Protein AF-A0A1F2T3H6-F1 (afdb_monomer)

Radius of gyration: 23.03 Å; Cα contacts (8 Å, |Δi|>4): 252; chains: 1; bounding box: 72×45×69 Å

pLDDT: mean 85.14, std 18.25, range [36.88, 98.44]

Sequence (163 aa):
MAVCRLPALFQTLWRTFFAASTRQPDPVPLPVTETERISRYVLDKGHFTLGRVKFRAFLPPNNNTPDGVALSVGRTEDLTEIAVWEWGDENVAASTGRIILARGDFTLADLRDVSDDGTTLTVVPDEPPPRHADVIGWPPVDQKGARTSLAQQLAAKAQVVVR

Secondary structure (DSSP, 8-state):
-----------------------PPPPPPPPPPTT-EEEEEE--GGGEETTEE-GGGTPPP----TT-S-EEEEE-TTS-HHHHHHHHIIIIIHHHT----EEEEEEHHHHHT-EETTEE-EEEE-PSSTTEEEEE-PPPTT-HHHHHHHHHHHHHHPEEEE-

Nearest PDB structures (foldseek):
  5lht-assembly1_A  TM=3.291E-01  e=5.017E+00  Mycobacterium tuberculosis H37Rv
  6f8e-assembly1_A  TM=2.268E-01  e=4.710E+00  Toxoplasma gondii ME49

Mean predicted aligned error: 9.74 Å

Foldseek 3Di:
DDDDDDDDDDDDDDDDPPPPPVPPPDPDPDDADQAFKKKQFDQDPVQADPWFGHLVSVQFDQDPDVVDGWRKIFRDRPDDPVRVLVCCCVQPCVVVVTHTFKMWIAGQNLQQVQDDPNQGWGWADDDDVPRMIITDRADHSVPVVSSSSRSRSSRVRTGMDGD

Structure (mmCIF, N/CA/C/O backbone):
data_AF-A0A1F2T3H6-F1
#
_entry.id   AF-A0A1F2T3H6-F1
#
loop_
_atom_site.group_PDB
_atom_site.id
_atom_site.type_symbol
_atom_site.label_atom_id
_atom_site.label_alt_id
_atom_site.label_comp_id
_atom_site.label_asym_id
_atom_site.label_entity_id
_atom_site.label_seq_id
_atom_site.pdbx_PDB_ins_code
_atom_site.Cartn_x
_atom_site.Cartn_y
_atom_site.Cartn_z
_atom_site.occupancy
_atom_site.B_iso_or_equiv
_atom_site.auth_seq_id
_atom_site.auth_comp_id
_atom_site.auth_asym_id
_atom_site.auth_atom_id
_atom_site.pdbx_PDB_model_num
ATOM 1 N N . MET A 1 1 ? 60.096 -8.140 48.517 1.00 44.56 1 MET A N 1
ATOM 2 C CA . MET A 1 1 ? 58.680 -8.565 48.519 1.00 44.56 1 MET A CA 1
ATOM 3 C C . MET A 1 1 ? 57.981 -7.891 47.349 1.00 44.56 1 MET A C 1
ATOM 5 O O . MET A 1 1 ? 57.729 -6.700 47.426 1.00 44.56 1 MET A O 1
ATOM 9 N N . ALA A 1 2 ? 57.748 -8.610 46.251 1.00 42.41 2 ALA A N 1
ATOM 10 C CA . ALA A 1 2 ? 56.899 -8.164 45.145 1.00 42.41 2 ALA A CA 1
ATOM 11 C C . ALA A 1 2 ? 56.440 -9.404 44.367 1.00 42.41 2 ALA A C 1
ATOM 13 O O . ALA A 1 2 ? 57.221 -10.323 44.131 1.00 42.41 2 ALA A O 1
ATOM 14 N N . VAL A 1 3 ? 55.141 -9.451 44.098 1.00 41.91 3 VAL A N 1
ATOM 15 C CA . VAL A 1 3 ? 54.343 -10.653 43.853 1.00 41.91 3 VAL A CA 1
ATOM 16 C C . VAL A 1 3 ? 54.341 -11.033 42.372 1.00 41.91 3 VAL A C 1
ATOM 18 O O . VAL A 1 3 ? 54.061 -10.209 41.505 1.00 41.91 3 VAL A O 1
ATOM 21 N N . CYS A 1 4 ? 54.623 -12.309 42.116 1.00 36.88 4 CYS A N 1
ATOM 22 C CA . CYS A 1 4 ? 54.495 -13.000 40.838 1.00 36.88 4 CYS A CA 1
ATOM 23 C C . CYS A 1 4 ? 53.001 -13.247 40.533 1.00 36.88 4 CYS A C 1
ATOM 25 O O . CYS A 1 4 ? 52.288 -13.762 41.394 1.00 36.88 4 CYS A O 1
ATOM 27 N N . ARG A 1 5 ? 52.508 -12.894 39.337 1.00 45.06 5 ARG A N 1
ATOM 28 C CA . ARG A 1 5 ? 51.149 -13.240 38.873 1.00 45.06 5 ARG A CA 1
ATOM 29 C C . ARG A 1 5 ? 51.234 -14.334 37.804 1.00 45.06 5 ARG A C 1
ATOM 31 O O . ARG A 1 5 ? 51.732 -14.084 36.713 1.00 45.06 5 ARG A O 1
ATOM 38 N N . LEU A 1 6 ? 50.735 -15.523 38.137 1.00 46.09 6 LEU A N 1
ATOM 39 C CA . LEU A 1 6 ? 50.415 -16.616 37.208 1.00 46.09 6 LEU A CA 1
ATOM 40 C C . LEU A 1 6 ? 48.924 -16.542 36.799 1.00 46.09 6 LEU A C 1
ATOM 42 O O . LEU A 1 6 ? 48.134 -15.930 37.523 1.00 46.09 6 LEU A O 1
ATOM 46 N N . PRO A 1 7 ? 48.531 -17.125 35.649 1.00 45.50 7 PRO A N 1
ATOM 47 C CA . PRO A 1 7 ? 47.222 -16.925 35.031 1.00 45.50 7 PRO A CA 1
ATOM 48 C C . PRO A 1 7 ? 46.171 -17.908 35.567 1.00 45.50 7 PRO A C 1
ATOM 50 O O . PRO A 1 7 ? 46.471 -19.072 35.825 1.00 45.50 7 PRO A O 1
ATOM 53 N N . ALA A 1 8 ? 44.920 -17.458 35.682 1.00 46.59 8 ALA A N 1
ATOM 54 C CA . ALA A 1 8 ? 43.788 -18.313 36.025 1.00 46.59 8 ALA A CA 1
ATOM 55 C C . ALA A 1 8 ? 42.996 -18.683 34.761 1.00 46.59 8 ALA A C 1
ATOM 57 O O . ALA A 1 8 ? 42.245 -17.879 34.213 1.00 46.59 8 ALA A O 1
ATOM 58 N N . LEU A 1 9 ? 43.185 -19.928 34.323 1.00 50.59 9 LEU A N 1
ATOM 59 C CA . LEU A 1 9 ? 42.204 -20.709 33.576 1.00 50.59 9 LEU A CA 1
ATOM 60 C C . LEU A 1 9 ? 40.977 -20.929 34.469 1.00 50.59 9 LEU A C 1
ATOM 62 O O . LEU A 1 9 ? 41.124 -21.440 35.576 1.00 50.59 9 LEU A O 1
ATOM 66 N N . PHE A 1 10 ? 39.780 -20.622 33.974 1.00 46.12 10 PHE A N 1
ATOM 67 C CA . PHE A 1 10 ? 38.547 -21.186 34.521 1.00 46.12 10 PHE A CA 1
ATOM 68 C C . PHE A 1 10 ? 37.626 -21.614 33.380 1.00 46.12 10 PHE A C 1
ATOM 70 O O . PHE A 1 10 ? 36.992 -20.806 32.708 1.00 46.12 10 PHE A O 1
ATOM 77 N N . GLN A 1 11 ? 37.603 -22.927 33.162 1.00 44.62 11 GLN A N 1
ATOM 78 C CA . GLN A 1 11 ? 36.533 -23.633 32.481 1.00 44.62 11 GLN A CA 1
ATOM 79 C C . GLN A 1 11 ? 35.417 -23.869 33.500 1.00 44.62 11 GLN A C 1
ATOM 81 O O . GLN A 1 11 ? 35.664 -24.514 34.518 1.00 44.62 11 GLN A O 1
ATOM 86 N N . THR A 1 12 ? 34.190 -23.440 33.197 1.00 49.44 12 THR A N 1
ATOM 87 C CA . THR A 1 12 ? 33.000 -23.984 33.863 1.00 49.44 12 THR A CA 1
ATOM 88 C C . THR A 1 12 ? 31.874 -24.186 32.853 1.00 49.44 12 THR A C 1
ATOM 90 O O . THR A 1 12 ? 31.114 -23.284 32.520 1.00 49.44 12 THR A O 1
ATOM 93 N N . LEU A 1 13 ? 31.845 -25.418 32.348 1.00 49.84 13 LEU A N 1
ATOM 94 C CA . LEU A 1 13 ? 30.694 -26.248 31.982 1.00 49.84 13 LEU A CA 1
ATOM 95 C C . LEU A 1 13 ? 29.301 -25.623 32.206 1.00 49.84 13 LEU A C 1
ATOM 97 O O . LEU A 1 13 ? 28.796 -25.629 33.326 1.00 49.84 13 LEU A O 1
ATOM 101 N N . TRP A 1 14 ? 28.620 -25.240 31.123 1.00 45.50 14 TRP A N 1
ATOM 102 C CA . TRP A 1 14 ? 27.155 -25.256 31.080 1.00 45.50 14 TRP A CA 1
ATOM 103 C C . TRP A 1 14 ? 26.727 -26.478 30.280 1.00 45.50 14 TRP A C 1
ATOM 105 O O . TRP A 1 14 ? 26.927 -26.575 29.070 1.00 45.50 14 TRP A O 1
ATOM 115 N N . ARG A 1 15 ? 26.219 -27.463 31.019 1.00 45.72 15 ARG A N 1
ATOM 116 C CA . ARG A 1 15 ? 25.662 -28.696 30.484 1.00 45.72 15 ARG A CA 1
ATOM 117 C C . ARG A 1 15 ? 24.421 -28.375 29.658 1.00 45.72 15 ARG A C 1
ATOM 119 O O . ARG A 1 15 ? 23.482 -27.740 30.123 1.00 45.72 15 ARG A O 1
ATOM 126 N N . THR A 1 16 ? 24.469 -28.880 28.438 1.00 49.16 16 THR A N 1
ATOM 127 C CA . THR A 1 16 ? 23.383 -29.153 27.507 1.00 49.16 16 THR A CA 1
ATOM 128 C C . THR A 1 16 ? 22.067 -29.539 28.187 1.00 49.16 16 THR A C 1
ATOM 130 O O . THR A 1 16 ? 21.934 -3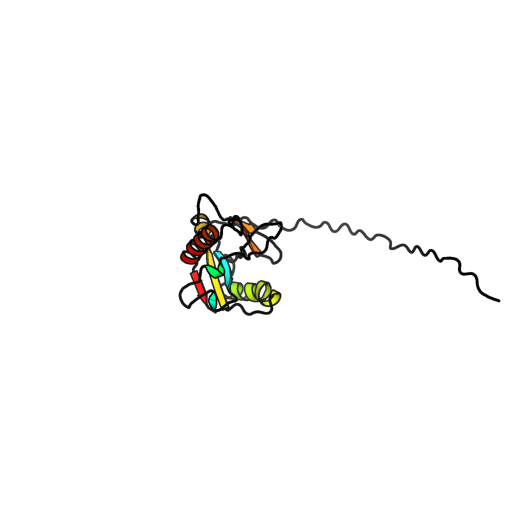0.645 28.709 1.00 49.16 16 THR A O 1
ATOM 133 N N . PHE A 1 17 ? 21.063 -28.680 28.047 1.00 48.06 17 PHE A N 1
ATOM 134 C CA . PHE A 1 17 ? 19.694 -29.121 27.805 1.00 48.06 17 PHE A CA 1
ATOM 135 C C . PHE A 1 17 ? 19.327 -28.693 26.384 1.00 48.06 17 PHE A C 1
ATOM 137 O O . PHE A 1 17 ? 18.671 -27.680 26.167 1.00 48.06 17 PHE A O 1
ATOM 144 N N . PHE A 1 18 ? 19.776 -29.469 25.394 1.00 53.25 18 PHE A N 1
ATOM 145 C CA . PHE A 1 18 ? 19.069 -29.519 24.119 1.00 53.25 18 PHE A CA 1
ATOM 146 C C . PHE A 1 18 ? 17.789 -30.312 24.379 1.00 53.25 18 PHE A C 1
ATOM 148 O O . PHE A 1 18 ? 17.731 -31.521 24.169 1.00 53.25 18 PHE A O 1
ATOM 155 N N . ALA A 1 19 ? 16.760 -29.634 24.887 1.00 46.62 19 ALA A N 1
ATOM 156 C CA . ALA A 1 19 ? 15.415 -30.075 24.584 1.00 46.62 19 ALA A CA 1
ATOM 157 C C . ALA A 1 19 ? 15.310 -29.976 23.061 1.00 46.62 19 ALA A C 1
ATOM 159 O O . ALA A 1 19 ? 15.344 -28.877 22.503 1.00 46.62 19 ALA A O 1
ATOM 160 N N . ALA A 1 20 ? 15.260 -31.122 22.384 1.00 50.25 20 ALA A N 1
ATOM 161 C CA . ALA A 1 20 ? 14.776 -31.193 21.020 1.00 50.25 20 ALA A CA 1
ATOM 162 C C . ALA A 1 20 ? 13.297 -30.789 21.063 1.00 50.25 20 ALA A C 1
ATOM 164 O O . ALA A 1 20 ? 12.404 -31.628 21.065 1.00 50.25 20 ALA A O 1
ATOM 165 N N . SER A 1 21 ? 13.042 -29.483 21.186 1.00 53.69 21 SER A N 1
ATOM 166 C CA . SER A 1 21 ? 11.785 -28.908 20.759 1.00 53.69 21 SER A CA 1
ATOM 167 C C . SER A 1 21 ? 11.728 -29.249 19.285 1.00 53.69 21 SER A C 1
ATOM 169 O O . SER A 1 21 ? 12.526 -28.735 18.495 1.00 53.69 21 SER A O 1
ATOM 171 N N . THR A 1 22 ? 10.876 -30.202 18.924 1.00 55.38 22 THR A N 1
ATOM 172 C CA . THR A 1 22 ? 10.435 -30.334 17.547 1.00 55.38 22 THR A CA 1
ATOM 173 C C . THR A 1 22 ? 9.817 -28.989 17.213 1.00 55.38 22 THR A C 1
ATOM 175 O O . THR A 1 22 ? 8.650 -28.759 17.525 1.00 55.38 22 THR A O 1
ATOM 178 N N . ARG A 1 23 ? 10.625 -28.066 16.668 1.00 56.47 23 ARG A N 1
ATOM 179 C CA . ARG A 1 23 ? 10.118 -26.897 15.965 1.00 56.47 23 ARG A CA 1
ATOM 180 C C . ARG A 1 23 ? 9.220 -27.499 14.907 1.00 56.47 23 ARG A C 1
ATOM 182 O O . ARG A 1 23 ? 9.705 -28.076 13.936 1.00 56.47 23 ARG A O 1
ATOM 189 N N . GLN A 1 24 ? 7.922 -27.481 15.173 1.00 51.66 24 GLN A N 1
ATOM 190 C CA . GLN A 1 24 ? 6.953 -27.683 14.126 1.00 51.66 24 GLN A CA 1
ATOM 191 C C . GLN A 1 24 ? 7.338 -26.632 13.082 1.00 51.66 24 GLN A C 1
ATOM 193 O O . GLN A 1 24 ? 7.528 -25.480 13.479 1.00 51.66 24 GLN A O 1
ATOM 198 N N . PRO A 1 25 ? 7.619 -27.017 11.824 1.00 57.56 25 PRO A N 1
ATOM 199 C CA . PRO A 1 25 ? 7.901 -26.021 10.805 1.00 57.56 25 PRO A CA 1
ATOM 200 C C . PRO A 1 25 ? 6.763 -25.008 10.866 1.00 57.56 25 PRO A C 1
ATOM 202 O O . PRO A 1 25 ? 5.597 -25.417 10.945 1.00 57.56 25 PRO A O 1
ATOM 205 N N . ASP A 1 26 ? 7.112 -23.723 10.939 1.00 60.31 26 ASP A N 1
ATOM 206 C CA . ASP A 1 26 ? 6.108 -22.669 10.957 1.00 60.31 26 ASP A CA 1
ATOM 207 C C . ASP A 1 26 ? 5.157 -22.926 9.779 1.00 60.31 26 ASP A C 1
ATOM 209 O O . ASP A 1 26 ? 5.622 -23.322 8.699 1.00 60.31 26 ASP A O 1
ATOM 213 N N . PRO A 1 27 ? 3.832 -22.835 9.988 1.00 67.25 27 PRO A N 1
ATOM 214 C CA . PRO A 1 27 ? 2.886 -23.121 8.927 1.00 67.25 27 PRO A CA 1
ATOM 215 C C . PRO A 1 27 ? 3.248 -22.266 7.716 1.00 67.25 27 PRO A C 1
ATOM 217 O O . PRO A 1 27 ? 3.326 -21.045 7.821 1.00 67.25 27 PRO A O 1
ATOM 220 N N . VAL A 1 28 ? 3.506 -22.919 6.579 1.00 66.06 28 VAL A N 1
ATOM 221 C CA . VAL A 1 28 ? 3.777 -22.214 5.324 1.00 66.06 28 VAL A CA 1
ATOM 222 C C . VAL A 1 28 ? 2.589 -21.283 5.073 1.00 66.06 28 VAL A C 1
ATOM 224 O O . VAL A 1 28 ? 1.454 -21.779 5.062 1.00 66.06 28 VAL A O 1
ATOM 227 N N . PRO A 1 29 ? 2.808 -19.967 4.901 1.00 71.75 29 PRO A N 1
ATOM 228 C CA . PRO A 1 29 ? 1.717 -19.039 4.663 1.00 71.75 29 PRO A CA 1
ATOM 229 C C . PRO A 1 29 ? 0.878 -19.510 3.478 1.00 71.75 29 PRO A C 1
ATOM 231 O O . PRO A 1 29 ? 1.417 -19.910 2.443 1.00 71.75 29 PRO A O 1
ATOM 234 N N . LEU A 1 30 ? -0.449 -19.477 3.628 1.00 75.75 30 LEU A N 1
ATOM 235 C CA . LEU A 1 30 ? -1.357 -19.872 2.552 1.00 75.75 30 LEU A CA 1
ATOM 236 C C . LEU A 1 30 ? -1.060 -19.045 1.289 1.00 75.75 30 LEU A C 1
ATOM 238 O O . LEU A 1 30 ? -0.775 -17.848 1.418 1.00 75.75 30 LEU A O 1
ATOM 242 N N . PRO A 1 31 ? -1.136 -19.639 0.084 1.00 79.44 31 PRO A N 1
ATOM 243 C CA . PRO A 1 31 ? -0.926 -18.904 -1.159 1.00 79.44 31 PRO A CA 1
ATOM 244 C C . PRO A 1 31 ? -1.914 -17.737 -1.278 1.00 79.44 31 PRO A C 1
ATOM 246 O O . PRO A 1 31 ? -3.040 -17.821 -0.787 1.00 79.44 31 PRO A O 1
ATOM 249 N N . VAL A 1 32 ? -1.481 -16.652 -1.922 1.00 83.06 32 VAL A N 1
ATOM 250 C CA . VAL A 1 32 ? -2.314 -15.460 -2.130 1.00 83.06 32 VAL A CA 1
ATOM 251 C C . VAL A 1 32 ? -3.309 -15.726 -3.261 1.00 83.06 32 VAL A C 1
ATOM 253 O O . VAL A 1 32 ? -2.909 -16.200 -4.326 1.00 83.06 32 VAL A O 1
ATOM 256 N N . THR A 1 33 ? -4.596 -15.448 -3.043 1.00 88.00 33 THR A N 1
ATOM 257 C CA . THR A 1 33 ? -5.645 -15.657 -4.066 1.00 88.00 33 THR A CA 1
ATOM 258 C C . THR A 1 33 ? -5.899 -14.396 -4.899 1.00 88.00 33 THR A C 1
ATOM 260 O O . THR A 1 33 ? -5.618 -13.292 -4.446 1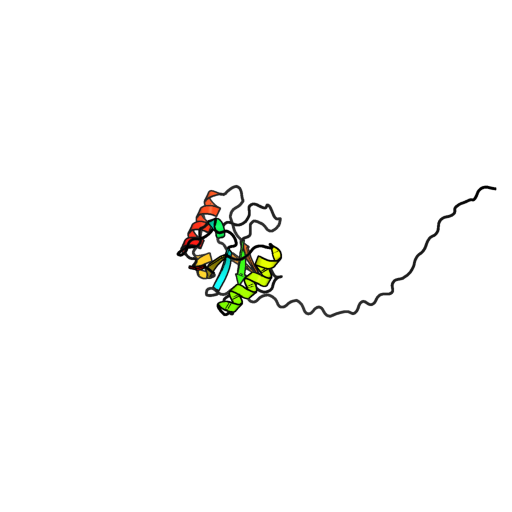.00 88.00 33 THR A O 1
ATOM 263 N N . GLU A 1 34 ? -6.449 -14.530 -6.116 1.00 89.50 34 GLU A N 1
ATOM 264 C CA . GLU A 1 34 ? -6.706 -13.380 -7.013 1.00 89.50 34 GLU A CA 1
ATOM 265 C C . GLU A 1 34 ? -7.609 -12.313 -6.394 1.00 89.50 34 GLU A C 1
ATOM 267 O O . GLU A 1 34 ? -7.409 -11.120 -6.614 1.00 89.50 34 GLU A O 1
ATOM 272 N N . THR A 1 35 ? -8.612 -12.752 -5.636 1.00 91.44 35 THR A N 1
ATOM 273 C CA . THR A 1 35 ? -9.613 -11.887 -5.010 1.00 91.44 35 THR A CA 1
ATOM 274 C C . THR A 1 35 ? -9.191 -11.408 -3.632 1.00 91.44 35 THR A C 1
ATOM 276 O O . THR A 1 35 ? -9.936 -10.663 -3.012 1.00 91.44 35 THR A O 1
ATOM 279 N N . GLU A 1 36 ? -8.029 -11.841 -3.140 1.00 93.69 36 GLU A N 1
ATOM 280 C CA . GLU A 1 36 ? -7.579 -11.507 -1.800 1.00 93.69 36 GLU A CA 1
ATOM 281 C C . GLU A 1 36 ? -7.361 -10.001 -1.668 1.00 93.69 36 GLU A C 1
ATOM 283 O O . GLU A 1 36 ? -6.534 -9.420 -2.377 1.00 93.69 36 GLU A O 1
ATOM 288 N N . ARG A 1 37 ? -8.080 -9.375 -0.735 1.00 95.94 37 ARG A N 1
ATOM 289 C CA . ARG A 1 37 ? -7.856 -7.992 -0.341 1.00 95.94 37 ARG A CA 1
ATOM 290 C C . ARG A 1 37 ? -6.504 -7.843 0.347 1.00 95.94 37 ARG A C 1
ATOM 292 O O . ARG A 1 37 ? -6.198 -8.489 1.355 1.00 95.94 37 ARG A O 1
ATOM 299 N N . ILE A 1 38 ? -5.728 -6.911 -0.186 1.00 97.56 38 ILE A N 1
ATOM 300 C CA . ILE A 1 38 ? -4.412 -6.505 0.282 1.00 97.56 38 ILE A CA 1
ATOM 301 C C . ILE A 1 38 ? -4.484 -5.029 0.661 1.00 97.56 38 ILE A C 1
ATOM 303 O O . ILE A 1 38 ? -4.951 -4.197 -0.116 1.00 97.56 38 ILE A O 1
ATOM 307 N N . SER A 1 39 ? -3.990 -4.691 1.849 1.00 98.12 39 SER A N 1
ATOM 308 C CA . SER A 1 39 ? -4.032 -3.334 2.389 1.00 98.12 39 SER A CA 1
ATOM 309 C C . SER A 1 39 ? -2.634 -2.742 2.522 1.00 98.12 39 SER A C 1
ATOM 311 O O . SER A 1 39 ? -1.784 -3.245 3.260 1.00 98.12 39 SER A O 1
ATOM 313 N N . ARG A 1 40 ? -2.407 -1.601 1.868 1.00 98.00 40 ARG A N 1
ATOM 314 C CA . ARG A 1 40 ? -1.247 -0.737 2.113 1.00 98.00 40 ARG A CA 1
ATOM 315 C C . ARG A 1 40 ? -1.623 0.350 3.115 1.00 98.00 40 ARG A C 1
ATOM 317 O O . ARG A 1 40 ? -2.371 1.271 2.783 1.00 98.00 40 ARG A O 1
ATOM 324 N N . TYR A 1 41 ? -1.066 0.288 4.320 1.00 98.19 41 TYR A N 1
ATOM 325 C CA . TYR A 1 41 ? -1.292 1.314 5.341 1.00 98.19 41 TYR A CA 1
ATOM 326 C C . TYR A 1 41 ? -0.545 2.611 5.021 1.00 98.19 41 TYR A C 1
ATOM 328 O O . TYR A 1 41 ? 0.609 2.613 4.585 1.00 98.19 41 TYR A O 1
ATOM 336 N N . VAL A 1 42 ? -1.215 3.739 5.250 1.00 97.88 42 VAL A N 1
ATOM 337 C CA . VAL A 1 42 ? -0.730 5.074 4.906 1.00 97.88 42 VAL A CA 1
ATOM 338 C C . VAL A 1 42 ? -0.612 5.921 6.166 1.00 97.88 42 VAL A C 1
ATOM 340 O O . VAL A 1 42 ? -1.601 6.278 6.803 1.00 97.88 42 VAL A O 1
ATOM 343 N N . LEU A 1 43 ? 0.626 6.282 6.499 1.00 97.12 43 LEU A N 1
ATOM 344 C CA . LEU A 1 43 ? 0.971 7.040 7.704 1.00 97.12 43 LEU A CA 1
ATOM 345 C C . LEU A 1 43 ? 1.232 8.530 7.415 1.00 97.12 43 LEU A C 1
ATOM 347 O O . LEU A 1 43 ? 1.523 9.309 8.323 1.00 97.12 43 LEU A O 1
ATOM 351 N N . ASP A 1 44 ? 1.190 8.939 6.144 1.00 96.69 44 ASP A N 1
ATOM 352 C CA . ASP A 1 44 ? 1.506 10.296 5.687 1.00 96.69 44 ASP A CA 1
ATOM 353 C C . ASP A 1 44 ? 0.278 10.969 5.050 1.00 96.69 44 ASP A C 1
ATOM 355 O O . ASP A 1 44 ? -0.295 10.459 4.086 1.00 96.69 44 ASP A O 1
ATOM 359 N N . LYS A 1 45 ? -0.111 12.149 5.555 1.00 96.38 45 LYS A N 1
ATOM 360 C CA . LYS A 1 45 ? -1.230 12.950 5.011 1.00 96.38 45 LYS A CA 1
ATOM 361 C C . LYS A 1 45 ? -1.019 13.325 3.543 1.00 96.38 45 LYS A C 1
ATOM 363 O O . LYS A 1 45 ? -1.969 13.468 2.779 1.00 96.38 45 LYS A O 1
ATOM 368 N N . GLY A 1 46 ? 0.232 13.473 3.122 1.00 97.19 46 GLY A N 1
ATOM 369 C CA . GLY A 1 46 ? 0.623 13.761 1.754 1.00 97.19 46 GLY A CA 1
ATOM 370 C C . GLY A 1 46 ? 0.360 12.613 0.784 1.00 97.19 46 GLY A C 1
ATOM 371 O O . GLY A 1 46 ? 0.395 12.867 -0.419 1.00 97.19 46 GLY A O 1
ATOM 372 N N . HIS A 1 47 ? 0.060 11.398 1.256 1.00 98.06 47 HIS A N 1
ATOM 373 C CA . HIS A 1 47 ? -0.082 10.183 0.444 1.00 98.06 47 HIS A CA 1
ATOM 374 C C . HIS A 1 47 ? -1.528 9.809 0.093 1.00 98.06 47 HIS A C 1
ATOM 376 O O . HIS A 1 47 ? -1.738 8.854 -0.647 1.00 98.06 47 HIS A O 1
ATOM 382 N N . PHE A 1 48 ? -2.525 10.570 0.539 1.00 98.38 48 PHE A N 1
ATOM 383 C CA . PHE A 1 48 ? -3.924 10.327 0.184 1.00 98.38 48 PHE A CA 1
ATOM 384 C C . PHE A 1 48 ? -4.735 11.630 0.146 1.00 98.38 48 PHE A C 1
ATOM 386 O O . PHE A 1 48 ? -4.225 12.716 0.435 1.00 98.38 48 PHE A O 1
ATOM 393 N N . THR A 1 49 ? -5.980 11.525 -0.301 1.00 97.12 49 THR A N 1
ATOM 394 C CA . THR A 1 49 ? -7.061 12.504 -0.136 1.00 97.12 49 THR A CA 1
ATOM 395 C C . THR A 1 49 ? -8.346 11.743 0.210 1.00 97.12 49 THR A C 1
ATOM 397 O O . THR A 1 49 ? -8.361 10.516 0.169 1.00 97.12 49 THR A O 1
ATOM 400 N N . LEU A 1 50 ? -9.442 12.452 0.499 1.00 92.69 50 LEU A N 1
ATOM 401 C CA . LEU A 1 50 ? -10.745 11.851 0.841 1.00 92.69 50 LEU A CA 1
ATOM 402 C C . LEU A 1 50 ? -11.317 10.871 -0.203 1.00 92.69 50 LEU A C 1
ATOM 404 O O . LEU A 1 50 ? -12.194 10.093 0.139 1.00 92.69 50 LEU A O 1
ATOM 408 N N . GLY A 1 51 ? -10.843 10.901 -1.453 1.00 93.94 51 GLY A N 1
ATOM 409 C CA . GLY A 1 51 ? -11.366 10.052 -2.531 1.00 93.94 51 GLY A CA 1
ATOM 410 C C . GLY A 1 51 ? -10.324 9.211 -3.263 1.00 93.94 51 GLY A C 1
ATOM 411 O O . GLY A 1 51 ? -10.684 8.508 -4.198 1.00 93.94 51 GLY A O 1
ATOM 412 N N . ARG A 1 52 ? -9.036 9.298 -2.900 1.00 96.56 52 ARG A N 1
ATOM 413 C CA . ARG A 1 52 ? -7.999 8.438 -3.487 1.00 96.56 52 ARG A CA 1
ATOM 414 C C . ARG A 1 52 ? -6.756 8.315 -2.620 1.00 96.56 52 ARG A C 1
ATOM 416 O O . ARG A 1 52 ? -6.346 9.261 -1.944 1.00 96.56 52 ARG A O 1
ATOM 423 N N . VAL A 1 53 ? -6.077 7.189 -2.759 1.00 98.06 53 VAL A N 1
ATOM 424 C CA . VAL A 1 53 ? -4.682 7.030 -2.359 1.00 98.06 53 VAL A CA 1
ATOM 425 C C . VAL A 1 53 ? -3.793 7.521 -3.508 1.00 98.06 53 VAL A C 1
ATOM 427 O O . VAL A 1 53 ? -4.113 7.371 -4.685 1.00 98.06 53 VAL A O 1
ATOM 430 N N . LYS A 1 54 ? -2.699 8.215 -3.197 1.00 98.44 54 LYS A N 1
ATOM 431 C CA . LYS A 1 54 ? -1.772 8.736 -4.212 1.00 98.44 54 LYS A CA 1
ATOM 432 C C . LYS A 1 54 ? -0.700 7.691 -4.494 1.00 98.44 54 LYS A C 1
ATOM 434 O O . LYS A 1 54 ? -0.257 7.010 -3.576 1.00 98.44 54 LYS A O 1
ATOM 439 N N . PHE A 1 55 ? -0.177 7.674 -5.720 1.00 98.00 55 PHE A N 1
ATOM 440 C CA . PHE A 1 55 ? 0.896 6.756 -6.140 1.00 98.00 55 PHE A CA 1
ATOM 441 C C . PHE A 1 55 ? 2.105 6.720 -5.191 1.00 98.00 55 PHE A C 1
ATOM 443 O O . PHE A 1 55 ? 2.720 5.679 -5.013 1.00 98.00 55 PHE A O 1
ATOM 450 N N . ARG A 1 56 ? 2.418 7.836 -4.515 1.00 97.12 56 ARG A N 1
ATOM 451 C CA . ARG A 1 56 ? 3.499 7.905 -3.517 1.00 97.12 56 ARG A CA 1
ATOM 452 C C . ARG A 1 56 ? 3.331 6.916 -2.356 1.00 97.12 56 ARG A C 1
ATOM 454 O O . ARG A 1 56 ? 4.333 6.520 -1.778 1.00 97.12 56 ARG A O 1
ATOM 461 N N . ALA A 1 57 ? 2.105 6.504 -2.029 1.00 97.38 57 ALA A N 1
ATOM 462 C CA . ALA A 1 57 ? 1.849 5.472 -1.024 1.00 97.38 57 ALA A CA 1
ATOM 463 C C . ALA A 1 57 ? 2.346 4.081 -1.451 1.00 97.38 57 ALA A C 1
ATOM 465 O O . ALA A 1 57 ? 2.703 3.281 -0.585 1.00 97.38 57 ALA A O 1
ATOM 466 N N . PHE A 1 58 ? 2.370 3.831 -2.763 1.00 97.69 58 PHE A N 1
ATOM 467 C CA . PHE A 1 58 ? 2.761 2.572 -3.399 1.00 97.69 58 PHE A CA 1
ATOM 468 C C . PHE A 1 58 ? 4.175 2.599 -3.961 1.00 97.69 58 PHE A C 1
ATOM 470 O O . PHE A 1 58 ? 4.630 1.595 -4.492 1.00 97.69 58 PHE A O 1
ATOM 477 N N . LEU A 1 59 ? 4.887 3.724 -3.859 1.00 94.88 59 LEU A N 1
ATOM 478 C CA . L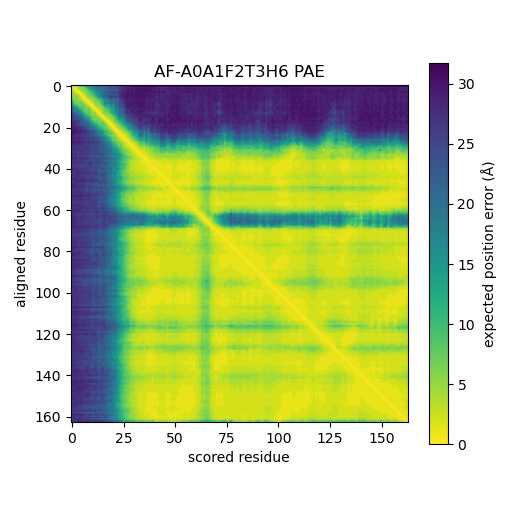EU A 1 59 ? 6.302 3.726 -4.182 1.00 94.88 59 LEU A CA 1
ATOM 479 C C . LEU A 1 59 ? 7.060 2.993 -3.070 1.00 94.88 59 LEU A C 1
ATOM 481 O O . LEU A 1 59 ? 7.020 3.440 -1.917 1.00 94.88 59 LEU A O 1
ATOM 485 N N . PRO A 1 60 ? 7.771 1.903 -3.390 1.00 91.50 60 PRO A N 1
ATOM 486 C CA . PRO A 1 60 ? 8.643 1.265 -2.422 1.00 91.50 60 PRO A CA 1
ATOM 487 C C . PRO A 1 60 ? 9.803 2.205 -2.051 1.00 91.50 60 PRO A C 1
ATOM 489 O O . PRO A 1 60 ? 10.161 3.093 -2.842 1.00 91.50 60 PRO A O 1
ATOM 492 N N . PRO A 1 61 ? 10.397 2.042 -0.857 1.00 85.94 61 PRO A N 1
ATOM 493 C CA . PRO A 1 61 ? 11.569 2.797 -0.441 1.00 85.94 61 PRO A CA 1
ATOM 494 C C . PRO A 1 61 ? 12.740 2.656 -1.432 1.00 85.94 61 PRO A C 1
ATOM 496 O O . PRO A 1 61 ? 12.822 1.736 -2.247 1.00 85.94 61 PRO A O 1
ATOM 499 N N . ASN A 1 62 ? 13.650 3.631 -1.394 1.00 82.19 62 ASN A N 1
ATOM 500 C CA . ASN A 1 62 ? 14.862 3.656 -2.225 1.00 82.19 62 ASN A CA 1
ATOM 501 C C . ASN A 1 62 ? 16.065 3.024 -1.502 1.00 82.19 62 ASN A C 1
ATOM 503 O O . ASN A 1 62 ? 17.207 3.395 -1.768 1.00 82.19 62 ASN A O 1
ATOM 507 N N . ASN A 1 63 ? 15.825 2.142 -0.533 1.00 69.25 63 ASN A N 1
ATOM 508 C CA . ASN A 1 63 ? 16.890 1.406 0.129 1.00 69.25 63 ASN A CA 1
ATOM 509 C C . ASN A 1 63 ? 17.354 0.263 -0.785 1.00 69.25 63 ASN A C 1
ATOM 511 O O . ASN A 1 63 ? 16.553 -0.490 -1.326 1.00 69.25 63 ASN A O 1
ATOM 515 N N . ASN A 1 64 ? 18.667 0.147 -0.962 1.00 54.56 64 ASN A N 1
ATOM 516 C CA . ASN A 1 64 ? 19.276 -1.003 -1.624 1.00 54.56 64 ASN A CA 1
ATOM 517 C C . ASN A 1 64 ? 19.386 -2.142 -0.603 1.00 54.56 64 ASN A C 1
ATOM 519 O O . ASN A 1 64 ? 20.473 -2.425 -0.100 1.00 54.56 64 ASN A O 1
ATOM 523 N N . THR A 1 65 ? 18.256 -2.732 -0.219 1.00 55.41 65 THR A N 1
ATOM 524 C CA . THR A 1 65 ? 18.247 -3.971 0.565 1.00 55.41 65 THR A CA 1
ATOM 525 C C . THR A 1 65 ? 18.683 -5.148 -0.318 1.00 55.41 65 THR A C 1
ATOM 527 O O . THR A 1 65 ? 18.383 -5.138 -1.515 1.00 55.41 65 THR A O 1
ATOM 530 N N . PRO A 1 66 ? 19.396 -6.154 0.231 1.00 48.38 66 PRO A N 1
ATOM 531 C CA . PRO A 1 66 ? 19.811 -7.349 -0.517 1.00 48.38 66 PRO A CA 1
ATOM 532 C C . PRO A 1 66 ? 18.644 -8.076 -1.197 1.00 48.38 66 PRO A C 1
ATOM 534 O O . PRO A 1 66 ? 18.819 -8.626 -2.280 1.00 48.38 66 PRO A O 1
ATOM 537 N N . ASP A 1 67 ? 17.455 -7.999 -0.594 1.00 53.53 67 ASP A N 1
ATOM 538 C CA . ASP A 1 67 ? 16.222 -8.655 -1.049 1.00 53.53 67 ASP A CA 1
ATOM 539 C C . ASP A 1 67 ? 15.443 -7.831 -2.093 1.00 53.53 67 ASP A C 1
ATOM 541 O O . ASP A 1 67 ? 14.370 -8.216 -2.554 1.00 53.53 67 ASP A O 1
ATOM 545 N N . GLY A 1 68 ? 16.008 -6.697 -2.519 1.00 60.41 68 GLY A N 1
ATOM 546 C CA . GLY A 1 68 ? 15.438 -5.830 -3.538 1.00 60.41 68 GLY A CA 1
ATOM 547 C C . GLY A 1 68 ? 14.501 -4.759 -2.988 1.00 60.41 68 GLY A C 1
ATOM 548 O O . GLY A 1 68 ? 14.387 -4.516 -1.788 1.00 60.41 68 GLY A O 1
ATOM 549 N N . VAL A 1 69 ? 13.877 -4.052 -3.923 1.00 81.25 69 VAL A N 1
ATOM 550 C CA . VAL A 1 69 ? 12.941 -2.961 -3.674 1.00 81.25 69 VAL A CA 1
ATOM 551 C C . VAL A 1 69 ? 11.557 -3.573 -3.438 1.00 81.25 69 VAL A C 1
ATOM 553 O O . VAL A 1 69 ? 10.957 -4.088 -4.382 1.00 81.25 69 VAL A O 1
ATOM 556 N N . ALA A 1 70 ? 11.046 -3.495 -2.209 1.00 90.94 70 ALA A N 1
ATOM 557 C CA . ALA A 1 70 ? 9.775 -4.106 -1.816 1.00 90.94 70 ALA A CA 1
ATOM 558 C C . ALA A 1 70 ? 8.805 -3.100 -1.180 1.00 90.94 70 ALA A C 1
ATOM 560 O O . ALA A 1 70 ? 9.211 -2.128 -0.537 1.00 90.94 70 ALA A O 1
ATOM 561 N N . LEU A 1 71 ? 7.504 -3.318 -1.377 1.00 94.62 71 LEU A N 1
ATOM 562 C CA . LEU A 1 71 ? 6.439 -2.533 -0.757 1.00 94.62 71 LEU A CA 1
ATOM 563 C C . LEU A 1 71 ? 5.668 -3.403 0.242 1.00 94.62 71 LEU A C 1
ATOM 565 O O . LEU A 1 71 ? 4.850 -4.225 -0.160 1.00 94.62 71 LEU A O 1
ATOM 569 N N . SER A 1 72 ? 5.874 -3.125 1.528 1.00 95.00 72 SER A N 1
ATOM 570 C CA . SER A 1 72 ? 5.171 -3.784 2.634 1.00 95.00 72 SER A CA 1
ATOM 571 C C . SER A 1 72 ? 3.653 -3.565 2.595 1.00 95.00 72 SER A C 1
ATOM 573 O O . SER A 1 72 ? 3.169 -2.432 2.440 1.00 95.00 72 SER A O 1
ATOM 575 N N . VAL A 1 73 ? 2.898 -4.646 2.755 1.00 97.12 73 VAL A N 1
ATOM 576 C CA . VAL A 1 73 ? 1.433 -4.683 2.765 1.00 97.12 73 VAL A CA 1
ATOM 577 C C . VAL A 1 73 ? 0.917 -5.703 3.785 1.00 97.12 73 VAL A C 1
ATOM 579 O O . VAL A 1 73 ? 1.653 -6.562 4.267 1.00 97.12 73 VAL A O 1
ATOM 582 N N . GLY A 1 74 ? -0.364 -5.595 4.137 1.00 96.81 74 GLY A N 1
ATOM 583 C CA . GLY A 1 74 ? -1.071 -6.585 4.948 1.00 96.81 74 GLY A CA 1
ATOM 584 C C . GLY A 1 74 ? -2.068 -7.385 4.114 1.00 96.81 74 GLY A C 1
ATOM 585 O O . GLY A 1 74 ? -2.770 -6.821 3.276 1.00 96.81 74 GLY A O 1
ATOM 586 N N . ARG A 1 75 ? -2.168 -8.686 4.383 1.00 96.31 75 ARG A N 1
ATOM 587 C CA . ARG A 1 75 ? -3.174 -9.599 3.824 1.00 96.31 75 ARG A CA 1
ATOM 588 C C . ARG A 1 75 ? -4.444 -9.568 4.676 1.00 96.31 75 ARG A C 1
ATOM 590 O O . ARG A 1 75 ? -4.460 -10.083 5.798 1.00 96.31 75 ARG A O 1
ATOM 597 N N . THR A 1 76 ? -5.498 -8.923 4.182 1.00 96.44 76 THR A N 1
ATOM 598 C CA . THR A 1 76 ? -6.620 -8.457 5.016 1.00 96.44 76 THR A CA 1
ATOM 599 C C . THR A 1 76 ? -7.989 -8.990 4.601 1.00 96.44 76 THR A C 1
ATOM 601 O O . THR A 1 76 ? -8.981 -8.575 5.196 1.00 96.44 76 THR A O 1
ATOM 604 N N . GLU A 1 77 ? -8.073 -9.905 3.633 1.00 93.75 77 GLU A N 1
ATOM 605 C CA . GLU A 1 77 ? -9.336 -10.501 3.154 1.00 93.75 77 GLU A CA 1
ATOM 606 C C . GLU A 1 77 ? -10.226 -11.018 4.294 1.00 93.75 77 GLU A C 1
ATOM 608 O O . GLU A 1 77 ? -11.364 -10.582 4.439 1.00 93.75 77 GLU A O 1
ATOM 613 N N . ASP A 1 78 ? -9.679 -11.853 5.181 1.00 92.75 78 ASP A N 1
ATOM 614 C CA . ASP A 1 78 ? -10.455 -12.496 6.254 1.00 92.75 78 ASP A CA 1
ATOM 615 C C . ASP A 1 78 ? -10.695 -11.605 7.487 1.00 92.75 78 ASP A C 1
ATOM 617 O O . ASP A 1 78 ? -11.167 -12.079 8.524 1.00 92.75 78 ASP A O 1
ATOM 621 N N . LEU A 1 79 ? -10.310 -10.327 7.434 1.00 95.31 79 LEU A N 1
ATOM 622 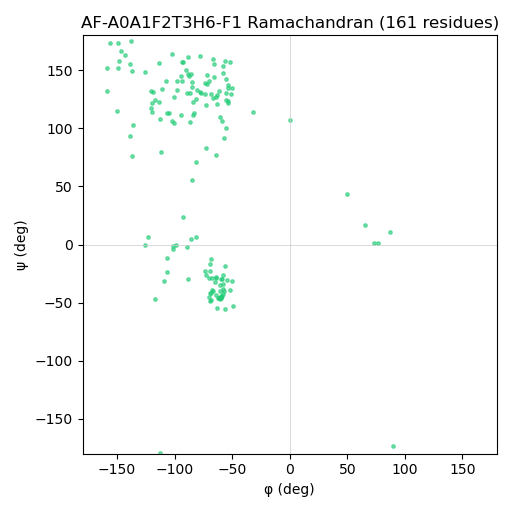C CA . LEU A 1 79 ? -10.463 -9.399 8.552 1.00 95.31 79 LEU A CA 1
ATOM 623 C C . LEU A 1 79 ? -11.723 -8.547 8.392 1.00 95.31 79 LEU A C 1
ATOM 625 O O . LEU A 1 79 ? -12.046 -8.046 7.315 1.00 95.31 79 LEU A O 1
ATOM 629 N N . THR A 1 80 ? -12.419 -8.309 9.503 1.00 96.62 80 THR A N 1
ATOM 630 C CA . THR A 1 80 ? -13.465 -7.281 9.542 1.00 96.62 80 THR A CA 1
ATOM 631 C C . THR A 1 80 ? -12.844 -5.897 9.372 1.00 96.62 80 THR A C 1
ATOM 633 O O . THR A 1 80 ? -11.665 -5.695 9.653 1.00 96.62 80 THR A O 1
ATOM 636 N N . GLU A 1 81 ? -13.644 -4.908 8.977 1.00 95.75 81 GLU A N 1
ATOM 637 C CA . GLU A 1 81 ? -13.171 -3.525 8.830 1.00 95.75 81 GLU A CA 1
ATOM 638 C C . GLU A 1 81 ? -12.448 -2.985 10.068 1.00 95.75 81 GLU A C 1
ATOM 640 O O . GLU A 1 81 ? -11.431 -2.308 9.940 1.00 95.75 81 GLU A O 1
ATOM 645 N N . ILE A 1 82 ? -12.944 -3.323 11.260 1.00 97.19 82 ILE A N 1
ATOM 646 C CA . ILE A 1 82 ? -12.329 -2.942 12.534 1.00 97.19 82 ILE A CA 1
ATOM 647 C C . ILE A 1 82 ? -10.997 -3.681 12.720 1.00 97.19 82 ILE A C 1
ATOM 649 O O . ILE A 1 82 ? -9.981 -3.039 12.979 1.00 97.19 82 ILE A O 1
ATOM 653 N N . ALA A 1 83 ? -10.980 -4.999 12.494 1.00 97.56 83 ALA A N 1
ATOM 654 C CA . ALA A 1 83 ? -9.789 -5.828 12.671 1.00 97.56 83 ALA A CA 1
ATOM 655 C C . ALA A 1 83 ? -8.645 -5.458 11.709 1.00 97.56 83 ALA A C 1
ATOM 657 O O . ALA A 1 83 ? -7.479 -5.618 12.056 1.00 97.56 83 ALA A O 1
ATOM 658 N N . VAL A 1 84 ? -8.947 -4.927 10.517 1.00 97.69 84 VAL A N 1
ATOM 659 C CA . VAL A 1 84 ? -7.921 -4.379 9.612 1.00 97.69 84 VAL A CA 1
ATOM 660 C C . VAL A 1 84 ? -7.195 -3.202 10.266 1.00 97.69 84 VAL A C 1
ATOM 662 O O . VAL A 1 84 ? -5.969 -3.131 10.242 1.00 97.69 84 VAL A O 1
ATOM 665 N N . TRP A 1 85 ? -7.929 -2.277 10.883 1.00 98.19 85 TRP A N 1
ATOM 666 C CA . TRP A 1 85 ? -7.306 -1.138 11.557 1.00 98.19 85 TRP A CA 1
ATOM 667 C C . TRP A 1 85 ? -6.535 -1.550 12.808 1.00 98.19 85 TRP A C 1
ATOM 669 O O . TRP A 1 85 ? -5.428 -1.056 13.002 1.00 98.19 85 TRP A O 1
ATOM 679 N N . GLU A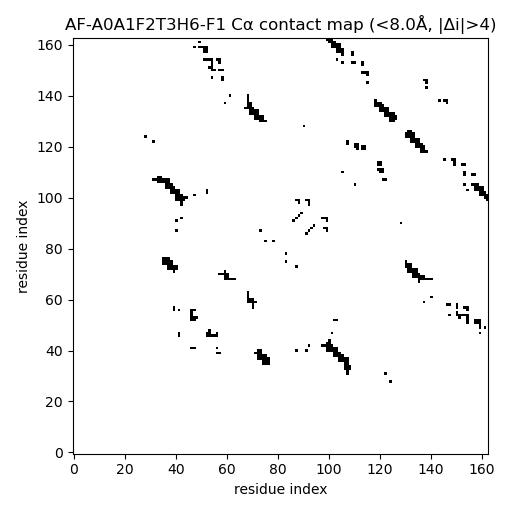 1 86 ? -7.083 -2.461 13.613 1.00 97.62 86 GLU A N 1
ATOM 680 C CA . GLU A 1 86 ? -6.409 -2.998 14.803 1.00 97.62 86 GLU A CA 1
ATOM 681 C C . GLU A 1 86 ? -5.098 -3.695 14.426 1.00 97.62 86 GLU A C 1
ATOM 683 O O . GLU A 1 86 ? -4.048 -3.376 14.982 1.00 97.62 86 GLU A O 1
ATOM 688 N N . TRP A 1 87 ? -5.121 -4.551 13.397 1.00 96.88 87 TRP A N 1
ATOM 689 C CA . TRP A 1 87 ? -3.910 -5.193 12.887 1.00 96.88 87 TRP A CA 1
ATOM 690 C C . TRP A 1 87 ? -2.879 -4.159 12.429 1.00 96.88 87 TRP A C 1
ATOM 692 O O . TRP A 1 87 ? -1.697 -4.279 12.750 1.00 96.88 87 TRP A O 1
ATOM 702 N N . GLY A 1 88 ? -3.312 -3.130 11.694 1.00 96.94 88 GLY A N 1
ATOM 703 C CA . GLY A 1 88 ? -2.435 -2.044 11.270 1.00 96.94 88 GLY A CA 1
ATOM 704 C C . GLY A 1 88 ? -1.810 -1.313 12.459 1.00 96.94 88 GLY A C 1
ATOM 705 O O . GLY A 1 88 ? -0.605 -1.051 12.458 1.00 96.94 88 GLY A O 1
ATOM 706 N N . ASP A 1 89 ? -2.599 -0.996 13.483 1.00 97.25 89 ASP A N 1
ATOM 707 C CA . ASP A 1 89 ? -2.104 -0.301 14.668 1.00 97.25 89 ASP A CA 1
ATOM 708 C C . ASP A 1 89 ? -1.048 -1.129 15.411 1.00 97.25 89 ASP A C 1
ATOM 710 O O . ASP A 1 89 ? 0.024 -0.621 15.747 1.00 97.25 89 ASP A O 1
ATOM 714 N N . GLU A 1 90 ? -1.314 -2.417 15.608 1.00 96.44 90 GLU A N 1
ATOM 715 C CA . GLU A 1 90 ? -0.419 -3.330 16.320 1.00 96.44 90 GLU A CA 1
ATOM 716 C C . GLU A 1 90 ? 0.884 -3.599 15.559 1.00 96.44 90 GLU A C 1
ATOM 718 O O . GLU A 1 90 ? 1.953 -3.669 16.164 1.00 96.44 90 GLU A O 1
ATOM 723 N N . ASN A 1 91 ? 0.816 -3.730 14.232 1.00 95.12 91 ASN A N 1
ATOM 724 C CA . ASN A 1 91 ? 1.918 -4.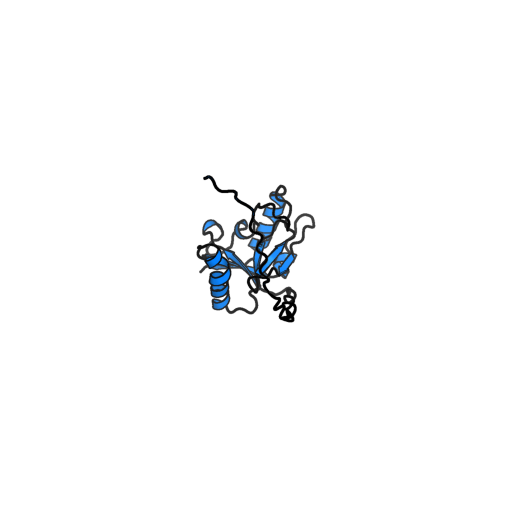279 13.438 1.00 95.12 91 ASN A CA 1
ATOM 725 C C . ASN A 1 91 ? 2.676 -3.223 12.614 1.00 95.12 91 ASN A C 1
ATOM 727 O O . ASN A 1 91 ? 3.855 -3.398 12.304 1.00 95.12 91 ASN A O 1
ATOM 731 N N . VAL A 1 92 ? 2.038 -2.094 12.291 1.00 94.69 92 VAL A N 1
ATOM 732 C CA . VAL A 1 92 ? 2.617 -1.026 11.453 1.00 94.69 92 VAL A CA 1
ATOM 733 C C . VAL A 1 92 ? 2.763 0.288 12.224 1.00 94.69 92 VAL A C 1
ATOM 735 O O . VAL A 1 92 ? 3.809 0.941 12.169 1.00 94.69 92 VAL A O 1
ATOM 738 N N . ALA A 1 93 ? 1.728 0.706 12.953 1.00 94.88 93 ALA A N 1
ATOM 739 C CA . ALA A 1 93 ? 1.758 1.959 13.708 1.00 94.88 93 ALA A CA 1
ATOM 740 C C . ALA A 1 93 ? 2.727 1.858 14.897 1.00 94.88 93 ALA A C 1
ATOM 742 O O . ALA A 1 93 ? 3.613 2.702 15.058 1.00 94.88 93 ALA A O 1
ATOM 743 N N . ALA A 1 94 ? 2.612 0.785 15.686 1.00 92.62 94 ALA A N 1
ATOM 744 C CA . ALA A 1 94 ? 3.434 0.558 16.871 1.00 92.62 94 ALA A CA 1
ATOM 745 C C . ALA A 1 94 ? 4.935 0.469 16.551 1.00 92.62 94 ALA A C 1
ATOM 747 O O . ALA A 1 94 ? 5.747 1.051 17.269 1.00 92.62 94 ALA A O 1
ATOM 748 N N . SER A 1 95 ? 5.309 -0.187 15.446 1.00 88.50 95 SER A N 1
ATOM 749 C CA . SER A 1 95 ? 6.712 -0.337 15.029 1.00 88.50 95 SER A CA 1
ATOM 750 C C . SER A 1 95 ? 7.350 0.977 14.565 1.00 88.50 95 SER A C 1
ATOM 752 O O . SER A 1 95 ? 8.568 1.133 14.629 1.00 88.50 95 SER A O 1
ATOM 754 N N . THR A 1 96 ? 6.539 1.949 14.136 1.00 88.56 96 THR A N 1
ATOM 755 C CA . THR A 1 96 ? 7.014 3.249 13.636 1.00 88.56 96 THR A CA 1
ATOM 756 C C . THR A 1 96 ? 6.786 4.408 14.608 1.00 88.56 96 THR A C 1
ATOM 758 O O . THR A 1 96 ? 7.304 5.502 14.377 1.00 88.56 96 THR A O 1
ATOM 761 N N . GLY A 1 97 ? 6.002 4.208 15.674 1.00 93.06 97 GLY A N 1
ATOM 762 C CA . GLY A 1 97 ? 5.569 5.269 16.591 1.00 93.06 97 GLY A CA 1
ATOM 763 C C . GLY A 1 97 ? 4.658 6.318 15.937 1.00 93.06 97 GLY A C 1
ATOM 764 O O . GLY A 1 97 ? 4.502 7.422 16.459 1.00 93.06 97 GLY A O 1
ATOM 765 N N . ARG A 1 98 ? 4.084 6.010 14.768 1.00 95.19 98 ARG A N 1
ATOM 766 C CA . ARG A 1 98 ? 3.215 6.902 13.988 1.00 95.19 98 ARG A CA 1
ATOM 767 C C . ARG A 1 98 ? 1.807 6.339 13.946 1.00 95.19 98 ARG A C 1
ATOM 769 O O . ARG A 1 98 ? 1.629 5.138 14.023 1.00 95.19 98 ARG A O 1
ATOM 776 N N . ILE A 1 99 ? 0.814 7.196 13.735 1.00 96.62 99 ILE A N 1
ATOM 777 C CA . ILE A 1 99 ? -0.570 6.757 13.526 1.00 96.62 99 ILE A CA 1
ATOM 778 C C . ILE A 1 99 ? -0.831 6.423 12.057 1.00 96.62 99 ILE A C 1
ATOM 780 O O . ILE A 1 99 ? -0.298 7.073 11.150 1.00 96.62 99 ILE A O 1
ATOM 784 N N . ILE A 1 100 ? -1.701 5.446 11.821 1.00 98.00 100 ILE A N 1
ATOM 785 C CA . ILE A 1 100 ? -2.253 5.189 10.493 1.00 98.00 100 ILE A CA 1
ATOM 786 C C . ILE A 1 100 ? -3.387 6.179 10.232 1.00 98.00 100 ILE A C 1
ATOM 788 O O . ILE A 1 100 ? -4.260 6.382 11.076 1.00 98.00 100 ILE A O 1
ATOM 792 N N . LEU A 1 101 ? -3.357 6.791 9.051 1.00 98.06 101 LEU A N 1
ATOM 793 C CA . LEU A 1 101 ? -4.282 7.846 8.638 1.00 98.06 101 LEU A CA 1
ATOM 794 C C . LEU A 1 101 ? -5.268 7.381 7.563 1.00 98.06 101 LEU A C 1
ATOM 796 O O . LEU A 1 101 ? -6.383 7.887 7.472 1.00 98.06 101 LEU A O 1
ATOM 800 N N . ALA A 1 102 ? -4.829 6.455 6.719 1.00 98.31 102 ALA A N 1
ATOM 801 C CA . ALA A 1 102 ? -5.631 5.847 5.674 1.00 98.31 102 ALA A CA 1
ATOM 802 C C . ALA A 1 102 ? -5.048 4.476 5.316 1.00 98.31 102 ALA A C 1
ATOM 804 O O . ALA A 1 102 ? -3.950 4.117 5.752 1.00 98.31 102 ALA A O 1
ATOM 805 N N . ARG A 1 103 ? -5.753 3.739 4.467 1.00 98.19 103 ARG A N 1
ATOM 806 C CA . ARG A 1 103 ? -5.229 2.563 3.776 1.00 98.19 103 ARG A CA 1
ATOM 807 C C . ARG A 1 103 ? -5.671 2.568 2.316 1.00 98.19 103 ARG A C 1
ATOM 809 O O . ARG A 1 103 ? -6.708 3.142 1.983 1.00 98.19 103 ARG A O 1
ATOM 816 N N . GLY A 1 104 ? -4.832 2.003 1.457 1.00 98.31 104 GLY A N 1
ATOM 817 C CA . GLY A 1 104 ? -5.163 1.694 0.071 1.00 98.31 104 GLY A CA 1
ATOM 818 C C . GLY A 1 104 ? -5.381 0.195 -0.059 1.00 98.31 104 GLY A C 1
ATOM 819 O O . GLY A 1 104 ? -4.419 -0.555 0.105 1.00 98.31 104 GLY A O 1
ATOM 820 N N . ASP A 1 105 ? -6.613 -0.209 -0.337 1.00 98.31 105 ASP A N 1
ATOM 821 C CA . ASP A 1 105 ? -7.003 -1.606 -0.506 1.00 98.31 105 ASP A CA 1
ATOM 822 C C . ASP A 1 105 ? -7.038 -1.951 -2.000 1.00 98.31 105 ASP A C 1
ATOM 824 O O . ASP A 1 105 ? -7.584 -1.193 -2.800 1.00 98.31 105 ASP A O 1
ATOM 828 N N . PHE A 1 106 ? -6.438 -3.072 -2.385 1.00 98.12 106 PHE A N 1
ATOM 829 C CA . PHE A 1 106 ? -6.423 -3.592 -3.756 1.00 98.12 106 PHE A CA 1
ATOM 830 C C . PHE A 1 106 ? -6.418 -5.123 -3.728 1.00 98.12 106 PHE A C 1
ATOM 832 O O . PHE A 1 106 ? -6.179 -5.720 -2.680 1.00 98.12 106 PHE A O 1
ATOM 839 N N . THR A 1 107 ? -6.684 -5.765 -4.861 1.00 97.19 107 THR A N 1
ATOM 840 C CA . THR A 1 107 ? -6.647 -7.232 -4.983 1.00 97.19 107 THR A CA 1
ATOM 841 C C . THR A 1 107 ? -5.368 -7.722 -5.663 1.00 97.19 107 THR A C 1
ATOM 843 O O . THR A 1 107 ? -4.668 -6.958 -6.333 1.00 97.19 107 THR A O 1
ATOM 846 N N . LEU A 1 108 ? -5.046 -9.014 -5.546 1.00 93.12 108 LEU A N 1
ATOM 847 C CA . LEU A 1 108 ? -3.949 -9.590 -6.333 1.00 93.12 108 LEU A CA 1
ATOM 848 C C . LEU A 1 108 ? -4.216 -9.477 -7.847 1.00 93.12 108 LEU A C 1
ATOM 850 O O . LEU A 1 108 ? -3.280 -9.233 -8.609 1.00 93.12 108 LEU A O 1
ATOM 854 N N . ALA A 1 109 ? -5.477 -9.585 -8.277 1.00 95.19 109 ALA A N 1
ATOM 855 C CA . ALA A 1 109 ? -5.871 -9.342 -9.663 1.00 95.19 109 ALA A CA 1
ATOM 856 C C . ALA A 1 109 ? -5.539 -7.905 -10.107 1.00 95.19 109 ALA A C 1
ATOM 858 O O . ALA A 1 109 ? -4.919 -7.711 -11.153 1.00 95.19 109 ALA A O 1
ATOM 859 N N . ASP A 1 110 ? -5.851 -6.901 -9.276 1.00 96.88 110 ASP A N 1
ATOM 860 C CA . ASP A 1 110 ? -5.486 -5.506 -9.551 1.00 96.88 110 ASP A CA 1
ATOM 861 C C . ASP A 1 110 ? -3.978 -5.335 -9.732 1.00 96.88 110 ASP A C 1
ATOM 863 O O . ASP A 1 110 ? -3.547 -4.593 -10.612 1.00 96.88 110 ASP A O 1
ATOM 867 N N . LEU A 1 111 ? -3.177 -6.021 -8.913 1.00 95.62 111 LEU A N 1
ATOM 868 C CA . LEU A 1 111 ? -1.722 -5.967 -8.990 1.00 95.62 111 LEU A CA 1
ATOM 869 C C . LEU A 1 111 ? -1.186 -6.582 -10.290 1.00 95.62 111 LEU A C 1
ATOM 871 O O . LEU A 1 111 ? -0.256 -6.036 -10.878 1.00 95.62 111 LEU A O 1
ATOM 875 N N . ARG A 1 112 ? -1.762 -7.697 -10.748 1.00 92.19 112 ARG A N 1
ATOM 876 C CA . ARG A 1 112 ? -1.340 -8.375 -11.986 1.00 92.19 112 ARG A CA 1
ATOM 877 C C . ARG A 1 112 ? -1.693 -7.607 -13.250 1.00 92.19 112 ARG A C 1
ATOM 879 O O . ARG A 1 112 ? -0.979 -7.714 -14.242 1.00 92.19 112 ARG A O 1
ATOM 886 N N . ASP A 1 113 ? -2.763 -6.824 -13.205 1.00 93.81 113 ASP A N 1
ATOM 887 C CA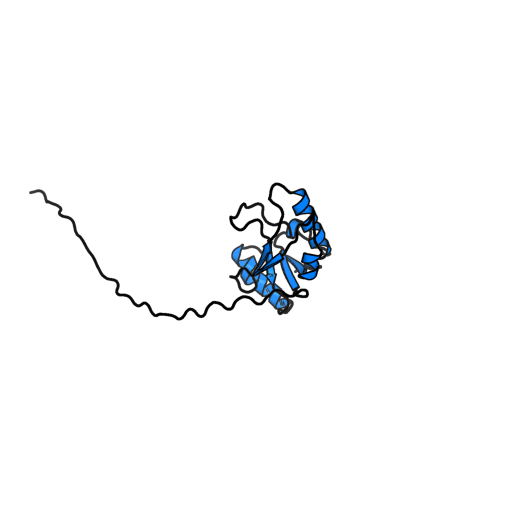 . ASP A 1 113 ? -3.137 -5.929 -14.299 1.00 93.81 113 ASP A CA 1
ATOM 888 C C . ASP A 1 113 ? -2.162 -4.750 -14.465 1.00 93.81 113 ASP A C 1
ATOM 890 O O . ASP A 1 113 ? -2.184 -4.066 -15.490 1.00 93.81 113 ASP A O 1
ATOM 894 N N . VAL A 1 114 ? -1.332 -4.469 -13.455 1.00 94.38 114 VAL A N 1
ATOM 895 C CA . VAL A 1 114 ? -0.314 -3.418 -13.509 1.00 94.38 114 VAL A CA 1
ATOM 896 C C . VAL A 1 114 ? 0.939 -3.963 -14.186 1.00 94.38 114 VAL A C 1
ATOM 898 O O . VAL A 1 114 ? 1.534 -4.939 -13.733 1.00 94.38 114 VAL A O 1
ATOM 901 N N . SER A 1 115 ? 1.374 -3.309 -15.263 1.00 92.44 115 SER A N 1
ATOM 902 C CA . SER A 1 115 ? 2.583 -3.703 -15.990 1.00 92.44 115 SER A CA 1
ATOM 903 C C . SER A 1 115 ? 3.288 -2.509 -16.626 1.00 92.44 115 SER A C 1
ATOM 905 O O . SER A 1 115 ? 2.675 -1.492 -16.951 1.00 92.44 115 SER A O 1
ATOM 907 N N . ASP A 1 116 ? 4.603 -2.625 -16.778 1.00 91.25 116 ASP A N 1
ATOM 908 C CA . ASP A 1 116 ? 5.450 -1.631 -17.437 1.00 91.25 116 ASP A CA 1
ATOM 909 C C . ASP A 1 116 ? 6.628 -2.370 -18.078 1.00 91.25 116 ASP A C 1
ATOM 911 O O . ASP A 1 116 ? 7.398 -3.031 -17.382 1.00 91.25 116 ASP A O 1
ATOM 915 N N . ASP A 1 117 ? 6.702 -2.345 -19.410 1.00 89.75 117 ASP A N 1
ATOM 916 C CA . ASP A 1 117 ? 7.742 -3.024 -20.203 1.00 89.75 117 ASP A CA 1
ATOM 917 C C . ASP A 1 117 ? 7.960 -4.509 -19.831 1.00 89.75 117 ASP A C 1
ATOM 919 O O . ASP A 1 117 ? 9.075 -4.990 -19.651 1.00 89.75 117 ASP A O 1
ATOM 923 N N . GLY A 1 118 ? 6.861 -5.247 -19.629 1.00 86.69 118 GLY A N 1
ATOM 924 C CA . GLY A 1 118 ? 6.908 -6.663 -19.238 1.00 86.69 118 GLY A CA 1
ATOM 925 C C . GLY A 1 118 ? 7.251 -6.916 -17.765 1.00 86.69 118 GLY A C 1
ATOM 926 O O . GLY A 1 118 ? 7.279 -8.069 -17.340 1.00 86.69 118 GLY A O 1
ATOM 927 N N . THR A 1 119 ? 7.456 -5.867 -16.963 1.00 89.69 119 THR A N 1
ATOM 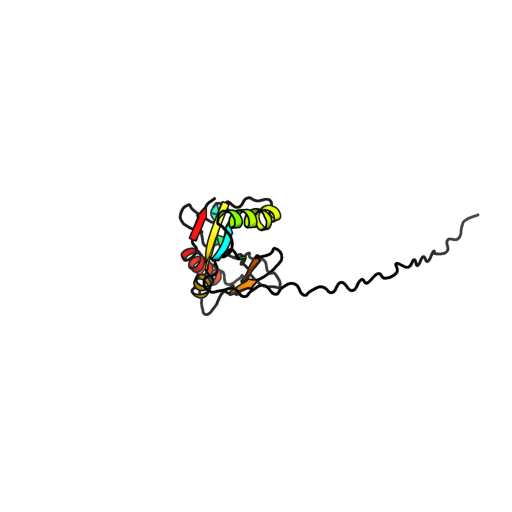928 C CA . THR A 1 119 ? 7.592 -5.984 -15.508 1.00 89.69 119 THR A CA 1
ATOM 929 C C . THR A 1 119 ? 6.259 -6.401 -14.896 1.00 89.69 119 THR A C 1
ATOM 931 O O . THR A 1 119 ? 5.229 -5.777 -15.155 1.00 89.69 119 THR A O 1
ATOM 934 N N . THR A 1 120 ? 6.282 -7.437 -14.059 1.00 90.12 120 THR A N 1
ATOM 935 C CA . THR A 1 120 ? 5.120 -7.917 -13.303 1.00 90.12 120 THR A CA 1
ATOM 936 C C . THR A 1 120 ? 5.417 -7.845 -11.814 1.00 90.12 120 THR A C 1
ATOM 938 O O . THR A 1 120 ? 6.466 -8.304 -11.360 1.00 90.12 120 THR A O 1
ATOM 941 N N . LEU A 1 121 ? 4.482 -7.279 -11.055 1.00 93.94 121 LEU A N 1
ATOM 942 C CA . LEU A 1 121 ? 4.548 -7.254 -9.599 1.00 93.94 121 LEU A CA 1
ATOM 943 C C . LEU A 1 121 ? 3.899 -8.513 -9.018 1.00 93.94 121 LEU A C 1
ATOM 945 O O . LEU A 1 121 ? 2.919 -9.029 -9.555 1.00 93.94 121 LEU A O 1
ATOM 949 N N . THR A 1 122 ? 4.425 -8.997 -7.897 1.00 93.12 122 THR A N 1
ATOM 950 C CA . THR A 1 122 ? 3.846 -10.137 -7.174 1.00 93.12 122 THR A CA 1
ATOM 951 C C . THR A 1 122 ? 3.874 -9.898 -5.676 1.00 93.12 122 THR A C 1
ATOM 953 O O . THR A 1 122 ? 4.711 -9.145 -5.185 1.00 93.12 122 THR A O 1
ATOM 956 N N . VAL A 1 123 ? 2.971 -10.555 -4.954 1.00 94.38 123 VAL A N 1
ATOM 957 C CA . VAL A 1 123 ? 2.913 -10.526 -3.489 1.00 94.38 123 VAL A CA 1
ATOM 958 C C . VAL A 1 123 ? 3.555 -11.795 -2.952 1.00 94.38 123 VAL A C 1
ATOM 960 O O . VAL A 1 123 ? 3.178 -12.896 -3.354 1.00 94.38 123 VAL A O 1
ATOM 963 N N . VAL A 1 124 ? 4.516 -11.640 -2.049 1.00 92.44 124 VAL A N 1
ATOM 964 C CA . VAL A 1 124 ? 5.184 -12.745 -1.359 1.00 92.44 124 VAL A CA 1
ATOM 965 C C . VAL A 1 124 ? 4.940 -12.589 0.140 1.00 92.44 124 VAL A C 1
ATOM 967 O O . VAL A 1 124 ? 5.282 -11.541 0.686 1.00 92.44 124 VAL A O 1
ATOM 970 N N . PRO A 1 125 ? 4.327 -13.581 0.814 1.00 92.31 125 PRO A N 1
ATOM 971 C CA . PRO A 1 125 ? 4.229 -13.578 2.269 1.00 92.31 125 PRO A CA 1
ATOM 972 C C . PRO A 1 125 ? 5.614 -13.454 2.912 1.00 92.31 125 PRO A C 1
ATOM 974 O O . PRO A 1 125 ? 6.520 -14.206 2.556 1.00 92.31 125 PRO A O 1
ATOM 977 N N . ASP A 1 126 ? 5.751 -12.529 3.856 1.00 90.88 126 ASP A N 1
ATOM 978 C CA . ASP A 1 126 ? 7.005 -12.229 4.551 1.00 90.88 126 ASP A CA 1
ATOM 979 C C . ASP A 1 126 ? 6.710 -12.042 6.043 1.00 90.88 126 ASP A C 1
ATOM 981 O O . ASP A 1 126 ? 6.567 -10.934 6.543 1.00 90.88 126 ASP A O 1
ATOM 985 N N 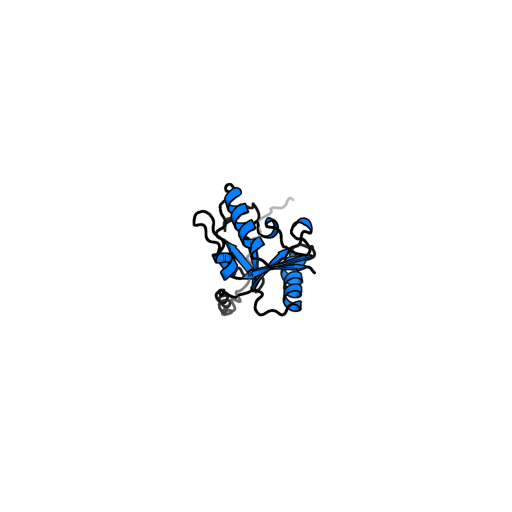. GLU A 1 127 ? 6.488 -13.142 6.756 1.00 89.06 127 GLU A N 1
ATOM 986 C CA . GLU A 1 127 ? 6.172 -13.106 8.186 1.00 89.06 127 GLU A CA 1
ATOM 987 C C . GLU A 1 127 ? 7.449 -13.290 9.023 1.00 89.06 127 GLU A C 1
ATOM 989 O O . GLU A 1 127 ? 8.311 -14.088 8.640 1.00 89.06 127 GLU A O 1
ATOM 994 N N . PRO A 1 128 ? 7.581 -12.642 10.201 1.00 89.12 128 PRO A N 1
ATOM 995 C CA . PRO A 1 128 ? 6.581 -11.857 10.947 1.00 89.12 128 PRO A CA 1
ATOM 996 C C . PRO A 1 128 ? 6.502 -10.355 10.573 1.00 89.12 128 PRO A C 1
ATOM 998 O O . PRO A 1 128 ? 7.488 -9.799 10.095 1.00 89.12 128 PRO A O 1
ATOM 1001 N N . PRO A 1 129 ? 5.393 -9.649 10.909 1.00 91.25 129 PRO A N 1
ATOM 1002 C CA . PRO A 1 129 ? 4.231 -10.124 11.676 1.00 91.25 129 PRO A CA 1
ATOM 1003 C C . PRO A 1 129 ? 3.256 -10.981 10.848 1.00 91.25 129 PRO A C 1
ATOM 1005 O O . PRO A 1 129 ? 3.299 -10.929 9.621 1.00 91.25 129 PRO A O 1
ATOM 1008 N N . PRO A 1 130 ? 2.361 -11.764 11.487 1.00 91.88 130 PRO A N 1
ATOM 1009 C CA . PRO A 1 130 ? 1.377 -12.573 10.766 1.00 91.88 130 PRO A CA 1
ATOM 1010 C C . PRO A 1 130 ? 0.570 -11.720 9.791 1.00 91.88 130 PRO A C 1
ATOM 1012 O O . PRO A 1 130 ? 0.120 -10.643 10.180 1.00 91.88 130 PRO A O 1
ATOM 1015 N N . ARG A 1 131 ? 0.325 -12.212 8.570 1.00 92.88 131 ARG A N 1
ATOM 1016 C CA . ARG A 1 131 ? -0.333 -11.496 7.455 1.00 92.88 131 ARG A CA 1
ATOM 1017 C C . ARG A 1 131 ? 0.512 -10.414 6.777 1.00 92.88 131 ARG A C 1
ATOM 1019 O O . ARG A 1 131 ? 0.003 -9.778 5.852 1.00 92.88 131 ARG A O 1
ATOM 1026 N N . HIS A 1 132 ? 1.760 -10.194 7.186 1.00 95.19 132 HIS A N 1
ATOM 1027 C CA . HIS A 1 132 ? 2.668 -9.331 6.437 1.00 95.19 132 HIS A CA 1
ATOM 1028 C C . HIS A 1 132 ? 3.066 -9.991 5.114 1.00 95.19 132 HIS A C 1
ATOM 1030 O O . HIS A 1 132 ? 3.263 -11.206 5.016 1.00 95.19 132 HIS A O 1
ATOM 1036 N N . ALA A 1 133 ? 3.145 -9.177 4.073 1.00 94.94 133 ALA A N 1
ATOM 1037 C CA . ALA A 1 133 ? 3.641 -9.582 2.777 1.00 94.94 133 ALA A CA 1
ATOM 1038 C C . ALA A 1 133 ? 4.326 -8.401 2.097 1.00 94.94 133 ALA A C 1
ATOM 1040 O O . ALA A 1 133 ? 4.019 -7.239 2.372 1.00 94.94 133 ALA A O 1
ATOM 1041 N N . ASP A 1 134 ? 5.194 -8.718 1.151 1.00 95.06 134 ASP A N 1
ATOM 1042 C CA . ASP A 1 134 ? 5.864 -7.743 0.314 1.00 95.06 134 ASP A CA 1
ATOM 1043 C C . ASP A 1 134 ? 5.364 -7.827 -1.121 1.00 95.06 134 ASP A C 1
ATOM 1045 O O . ASP A 1 134 ? 5.283 -8.900 -1.723 1.00 95.06 134 ASP A O 1
ATOM 1049 N N . VAL A 1 135 ? 5.070 -6.666 -1.703 1.00 95.25 135 VAL A N 1
ATOM 1050 C CA . VAL A 1 135 ? 4.957 -6.538 -3.155 1.00 95.25 135 VAL A CA 1
ATOM 1051 C C . VAL A 1 135 ? 6.359 -6.347 -3.724 1.00 95.25 135 VAL A C 1
ATOM 1053 O O . VAL A 1 135 ? 6.983 -5.305 -3.498 1.00 95.25 135 VAL A O 1
ATOM 1056 N N . ILE A 1 136 ? 6.829 -7.336 -4.479 1.00 93.56 136 ILE A N 1
ATOM 1057 C CA . ILE A 1 136 ? 8.153 -7.382 -5.113 1.00 93.56 136 ILE A CA 1
ATOM 1058 C C . ILE A 1 136 ? 8.041 -7.303 -6.644 1.00 93.56 136 ILE A C 1
ATOM 1060 O O . ILE A 1 136 ? 6.945 -7.218 -7.199 1.00 93.56 136 ILE A O 1
ATOM 1064 N N . GLY A 1 137 ? 9.185 -7.347 -7.333 1.00 91.56 137 GLY A N 1
ATOM 1065 C CA . GLY A 1 137 ? 9.257 -7.240 -8.797 1.00 91.56 137 GLY A CA 1
ATOM 1066 C C . GLY A 1 137 ? 9.327 -5.797 -9.297 1.00 91.56 137 GLY A C 1
ATOM 1067 O O . GLY A 1 137 ? 9.189 -5.545 -10.489 1.00 91.56 137 GLY A O 1
ATOM 1068 N N . TRP A 1 138 ? 9.541 -4.834 -8.397 1.00 93.75 138 TRP A N 1
ATOM 1069 C CA . TRP A 1 138 ? 9.696 -3.435 -8.771 1.00 93.75 138 TRP A CA 1
ATOM 1070 C C . TRP A 1 138 ? 10.972 -3.206 -9.591 1.00 93.75 138 TRP A C 1
ATOM 1072 O O . TRP A 1 138 ? 12.013 -3.792 -9.278 1.00 93.75 138 TRP A O 1
ATOM 1082 N N . PRO A 1 139 ? 10.941 -2.288 -10.576 1.00 92.12 139 PRO A N 1
ATOM 1083 C CA . PRO A 1 139 ? 12.134 -1.902 -11.308 1.00 92.12 139 PRO A CA 1
ATOM 1084 C C . PRO A 1 139 ? 13.233 -1.353 -10.378 1.00 92.12 139 PRO A C 1
ATOM 1086 O O . PRO A 1 139 ? 12.931 -0.771 -9.322 1.00 92.12 139 PRO A O 1
ATOM 1089 N N . PRO A 1 140 ? 14.511 -1.470 -10.780 1.00 89.56 140 PRO A N 1
ATOM 1090 C CA . PRO A 1 140 ? 15.645 -0.907 -10.050 1.00 89.56 140 PRO A CA 1
ATOM 1091 C C . PRO A 1 140 ? 15.495 0.592 -9.720 1.00 89.56 140 PRO A C 1
ATOM 1093 O O . PRO A 1 140 ? 14.738 1.331 -10.350 1.00 89.56 140 PRO A O 1
ATOM 1096 N N . VAL A 1 141 ? 16.213 1.066 -8.694 1.00 87.94 141 VAL A N 1
ATOM 1097 C CA . VAL A 1 141 ? 16.089 2.441 -8.147 1.00 87.94 141 VAL A CA 1
ATOM 1098 C C . VAL A 1 141 ? 16.399 3.540 -9.176 1.00 87.94 141 VAL A C 1
ATOM 1100 O O . VAL A 1 141 ? 15.840 4.638 -9.101 1.00 87.94 141 VAL A O 1
ATOM 1103 N N . ASP A 1 142 ? 17.267 3.266 -10.144 1.00 88.81 142 ASP A N 1
ATOM 1104 C CA . ASP A 1 142 ? 17.602 4.170 -11.246 1.00 88.81 142 ASP A CA 1
ATOM 1105 C C . ASP A 1 142 ? 16.483 4.272 -12.301 1.00 88.81 142 ASP A C 1
ATOM 1107 O O . ASP A 1 142 ? 16.334 5.321 -12.932 1.00 88.81 142 ASP A O 1
ATOM 1111 N N . GLN A 1 143 ? 15.599 3.275 -12.405 1.00 90.94 143 GLN A N 1
ATOM 1112 C CA . GLN A 1 143 ? 14.431 3.269 -13.296 1.00 90.94 143 GLN A CA 1
ATOM 1113 C C . GLN A 1 143 ? 13.205 3.959 -12.672 1.00 90.94 143 GLN A C 1
ATOM 1115 O O . GLN A 1 143 ? 12.103 3.412 -12.563 1.00 90.94 143 GLN A O 1
ATOM 1120 N N . LYS A 1 144 ? 13.380 5.219 -12.261 1.00 91.12 144 LYS A N 1
ATOM 1121 C CA . LYS A 1 144 ? 12.347 6.005 -11.555 1.00 91.12 144 LYS A CA 1
ATOM 1122 C C . LYS A 1 144 ? 11.035 6.146 -12.336 1.00 91.12 144 LYS A C 1
ATOM 1124 O O . LYS A 1 144 ? 9.970 6.209 -11.719 1.00 91.12 144 LYS A O 1
ATOM 1129 N N . GLY A 1 145 ? 11.114 6.219 -13.667 1.00 94.38 145 GLY A N 1
ATOM 1130 C CA . GLY A 1 145 ? 9.953 6.323 -14.557 1.00 94.38 145 GLY A CA 1
ATOM 1131 C C . GLY A 1 145 ? 9.050 5.095 -14.464 1.00 94.38 145 GLY A C 1
ATOM 1132 O O . GLY A 1 145 ? 7.884 5.239 -14.107 1.00 94.38 145 GLY A O 1
ATOM 1133 N N . ALA A 1 146 ? 9.619 3.904 -14.663 1.00 94.50 146 ALA A N 1
ATOM 1134 C CA . ALA A 1 146 ? 8.906 2.630 -14.584 1.00 94.50 146 ALA A CA 1
ATOM 1135 C C . ALA A 1 146 ? 8.278 2.406 -13.196 1.00 94.50 146 ALA A C 1
ATOM 1137 O O . ALA A 1 146 ? 7.091 2.108 -13.076 1.00 94.50 146 ALA A O 1
ATOM 1138 N N . ARG A 1 147 ? 9.023 2.687 -12.112 1.00 94.62 147 ARG A N 1
ATOM 1139 C CA . ARG A 1 147 ? 8.481 2.632 -10.735 1.00 94.62 147 ARG A CA 1
ATOM 1140 C C . ARG A 1 147 ? 7.285 3.562 -10.542 1.00 94.62 147 ARG A C 1
ATOM 1142 O O . ARG A 1 147 ? 6.311 3.199 -9.888 1.00 94.62 147 ARG A O 1
ATOM 1149 N N . THR A 1 148 ? 7.370 4.775 -11.088 1.00 95.94 148 THR A N 1
ATOM 1150 C CA . THR A 1 148 ? 6.289 5.763 -10.994 1.00 95.94 148 THR A CA 1
ATOM 1151 C C . THR A 1 148 ? 5.074 5.326 -11.806 1.00 95.94 148 THR A C 1
ATOM 1153 O O . THR A 1 148 ? 3.962 5.444 -11.299 1.00 95.94 148 THR A O 1
ATOM 1156 N N . SER A 1 149 ? 5.284 4.789 -13.011 1.00 97.44 149 SER A N 1
ATOM 1157 C CA . SER A 1 149 ? 4.239 4.226 -13.875 1.00 97.44 149 SER A CA 1
ATOM 1158 C C . SER A 1 149 ? 3.467 3.121 -13.149 1.00 97.44 149 SER A C 1
ATOM 1160 O O . SER A 1 149 ? 2.261 3.253 -12.935 1.00 97.44 149 SER A O 1
ATOM 1162 N N . LEU A 1 150 ? 4.164 2.099 -12.639 1.00 97.38 150 LEU A N 1
ATOM 1163 C CA . LEU A 1 150 ? 3.548 0.987 -11.905 1.00 97.38 150 LEU A CA 1
ATOM 1164 C C . LEU A 1 150 ? 2.788 1.472 -10.658 1.00 97.38 150 LEU A C 1
ATOM 1166 O O . LEU A 1 150 ? 1.632 1.112 -10.442 1.00 97.38 150 LEU A O 1
ATOM 1170 N N . ALA A 1 151 ? 3.389 2.359 -9.857 1.00 97.69 151 ALA A N 1
ATOM 1171 C CA . ALA A 1 151 ? 2.739 2.895 -8.661 1.00 97.69 151 ALA A CA 1
ATOM 1172 C C . ALA A 1 151 ? 1.492 3.741 -8.984 1.00 97.69 151 ALA A C 1
ATOM 1174 O O . ALA A 1 151 ? 0.552 3.782 -8.189 1.00 97.69 151 ALA A O 1
ATOM 1175 N N . GLN A 1 152 ? 1.471 4.442 -10.125 1.00 98.44 152 GLN A N 1
ATOM 1176 C CA . GLN A 1 152 ? 0.301 5.194 -10.588 1.00 98.44 152 GLN A CA 1
ATOM 1177 C C . GLN A 1 152 ? -0.829 4.267 -11.023 1.00 98.44 152 GLN A C 1
ATOM 1179 O O . GLN A 1 152 ? -1.973 4.502 -10.635 1.00 98.44 152 GLN A O 1
ATOM 1184 N N . GLN A 1 153 ? -0.509 3.221 -11.784 1.00 98.12 153 GLN A N 1
ATOM 1185 C CA . GLN A 1 153 ? -1.484 2.221 -12.212 1.00 98.12 153 GLN A CA 1
ATOM 1186 C C . GLN A 1 153 ? -2.103 1.508 -11.000 1.00 98.12 153 GLN A C 1
ATOM 1188 O O . GLN A 1 153 ? -3.326 1.431 -10.896 1.00 98.12 153 GLN A O 1
ATOM 1193 N N . LEU A 1 154 ? -1.282 1.087 -10.029 1.00 98.06 154 LEU A N 1
ATOM 1194 C CA . LEU A 1 154 ? -1.775 0.449 -8.806 1.00 98.06 154 LEU A CA 1
ATOM 1195 C C . LEU A 1 154 ? -2.641 1.401 -7.968 1.00 98.06 154 LEU A C 1
ATOM 1197 O O . LEU A 1 154 ? -3.721 1.029 -7.518 1.00 98.06 154 LEU A O 1
ATOM 1201 N N . ALA A 1 155 ? -2.227 2.662 -7.812 1.00 98.38 155 ALA A N 1
ATOM 1202 C CA . ALA A 1 155 ? -3.022 3.659 -7.093 1.00 98.38 155 ALA A CA 1
ATOM 1203 C C . ALA A 1 155 ? -4.368 3.974 -7.757 1.00 98.38 155 ALA A C 1
ATOM 1205 O O . ALA A 1 155 ? -5.296 4.377 -7.063 1.00 98.38 155 ALA A O 1
ATOM 1206 N N . ALA A 1 156 ? -4.468 3.831 -9.081 1.00 98.12 156 ALA A N 1
ATOM 1207 C CA . ALA A 1 156 ? -5.719 4.019 -9.809 1.00 98.12 156 ALA A CA 1
ATOM 1208 C C . ALA A 1 156 ? -6.711 2.866 -9.584 1.00 98.12 156 ALA A C 1
ATOM 1210 O O . ALA A 1 156 ? -7.915 3.082 -9.701 1.00 98.12 156 ALA A O 1
ATOM 1211 N N . LYS A 1 157 ? -6.207 1.670 -9.259 1.00 97.88 157 LYS A N 1
ATOM 1212 C CA . LYS A 1 157 ? -7.010 0.482 -8.939 1.00 97.88 157 LYS A CA 1
ATOM 1213 C C . LYS A 1 157 ? -7.365 0.390 -7.454 1.00 97.88 157 LYS A C 1
ATOM 1215 O O . LYS A 1 157 ? -8.417 -0.131 -7.108 1.00 97.88 157 LYS A O 1
ATOM 1220 N N . ALA A 1 158 ? -6.515 0.926 -6.582 1.00 98.31 158 ALA A N 1
ATOM 1221 C CA . ALA A 1 158 ? -6.720 0.851 -5.145 1.00 98.31 158 ALA A CA 1
ATOM 1222 C C . ALA A 1 158 ? -7.870 1.743 -4.642 1.00 98.31 158 ALA A C 1
ATOM 1224 O O . ALA A 1 158 ? -7.982 2.924 -4.987 1.00 98.31 158 ALA A O 1
ATOM 1225 N N . GLN A 1 159 ? -8.666 1.208 -3.721 1.00 98.00 159 GLN A N 1
ATOM 1226 C CA . GLN A 1 159 ? -9.680 1.941 -2.976 1.00 98.00 159 GLN A CA 1
ATOM 1227 C C . GLN A 1 159 ? -9.063 2.583 -1.731 1.00 98.00 159 GLN A C 1
ATOM 1229 O O . GLN A 1 159 ? -8.385 1.924 -0.946 1.00 98.00 159 GLN A O 1
ATOM 1234 N N . VAL A 1 160 ? -9.316 3.877 -1.513 1.00 98.19 160 VAL A N 1
ATOM 1235 C CA . VAL A 1 160 ? -8.925 4.527 -0.256 1.00 98.19 160 VAL A CA 1
ATOM 1236 C C . VAL A 1 160 ? -9.986 4.307 0.815 1.00 98.19 160 VAL A C 1
ATOM 1238 O O . VAL A 1 160 ? -11.174 4.522 0.575 1.00 98.19 160 VAL A O 1
ATOM 1241 N N . VAL A 1 161 ? -9.542 3.968 2.020 1.00 98.00 161 VAL A N 1
ATOM 1242 C CA . VAL A 1 161 ? -10.346 4.074 3.238 1.00 98.00 161 VAL A CA 1
ATOM 1243 C C . VAL A 1 161 ? -9.604 5.011 4.179 1.00 98.00 161 VAL A C 1
ATOM 1245 O O . VAL A 1 161 ? -8.453 4.762 4.544 1.00 98.00 161 VAL A O 1
ATOM 1248 N N . VAL A 1 162 ? -10.231 6.138 4.504 1.00 97.38 162 VAL A N 1
ATOM 1249 C CA . VAL A 1 162 ? -9.685 7.129 5.436 1.00 97.38 162 VAL A CA 1
ATOM 1250 C C . VAL A 1 162 ? -10.223 6.824 6.824 1.00 97.38 162 VAL A C 1
ATOM 1252 O O . VAL A 1 162 ? -11.380 6.426 6.959 1.00 97.38 162 VAL A O 1
ATOM 1255 N N . ARG A 1 163 ? -9.363 6.985 7.824 1.00 90.75 163 ARG A N 1
ATOM 1256 C CA . ARG A 1 163 ? -9.719 6.788 9.222 1.00 90.75 163 ARG A CA 1
ATOM 1257 C C . ARG A 1 163 ? -10.535 7.947 9.785 1.00 90.75 163 ARG A C 1
ATOM 1259 O O . ARG A 1 163 ? -10.248 9.106 9.403 1.00 90.75 163 ARG A O 1
#

Solvent-accessible surface area (backbone atoms only — not comparable to full-atom values): 9764 Å² total; per-residue (Å²): 142,84,85,86,86,81,87,84,87,79,88,78,88,79,79,82,78,79,71,80,68,78,70,68,75,74,78,75,75,78,82,86,48,56,80,37,35,33,34,35,78,30,68,51,78,90,28,44,57,102,84,34,36,36,31,72,65,58,48,46,63,87,57,89,46,97,91,48,44,45,33,74,33,35,63,42,58,94,42,52,80,66,51,46,52,53,51,41,42,67,68,52,18,59,78,68,79,46,64,70,50,32,32,32,37,37,32,47,48,52,42,61,74,27,63,53,98,86,40,53,47,48,79,43,82,48,70,79,57,88,51,27,25,30,40,32,61,57,60,60,82,87,42,52,65,57,41,50,50,39,16,42,51,40,29,73,64,26,45,52,48,75,111